Protein AF-A0A7S0PX82-F1 (afdb_monomer_lite)

InterPro domains:
  IPR027074 Integrator complex subunit 9 [PTHR46094] (52-122)
  IPR036866 Ribonuclease Z/Hydroxyacylglutathione hydrolase-like [G3DSA:3.60.15.10] (11-123)
  IPR036866 Ribonuclease Z/Hydroxyacylglutathione hydrolase-like [SSF56281] (13-122)

Sequence (123 aa):
RMEVKRHGARGCEFHVRGVRILCDYVAESDSLIKSLPLGALPTLDTSQQAERVLMCGDTPFLCSMPRLLLPHSELLDPRRIDAVLISSPQAMRALPLLTEYSTFRGQVFATLACLQLGAKLMP

pLDDT: mean 77.56, std 14.71, range [46.66, 95.0]

Organism: NCBI:txid221442

Radius of gyration: 17.95 Å; chains: 1; bounding box: 44×25×47 Å

Structure (mmCIF, N/CA/C/O backbone):
data_AF-A0A7S0PX82-F1
#
_entry.id   AF-A0A7S0PX82-F1
#
loop_
_atom_site.group_PDB
_atom_site.id
_atom_site.type_symbol
_atom_site.label_atom_id
_atom_site.label_alt_id
_atom_site.label_comp_id
_atom_site.label_asym_id
_atom_site.label_entity_id
_atom_site.label_seq_id
_atom_site.pdbx_PDB_ins_code
_atom_site.Cartn_x
_atom_site.Cartn_y
_atom_site.Cartn_z
_atom_site.occupancy
_atom_site.B_iso_or_equiv
_atom_site.auth_seq_id
_atom_site.auth_comp_id
_atom_site.auth_asym_id
_atom_site.auth_atom_id
_atom_site.pdbx_PDB_model_num
ATOM 1 N N . ARG A 1 1 ? -15.563 -13.705 14.606 1.00 81.56 1 ARG A N 1
ATOM 2 C CA . ARG A 1 1 ? -14.892 -14.630 13.666 1.00 81.56 1 ARG A CA 1
ATOM 3 C C . ARG A 1 1 ? -14.044 -13.780 12.730 1.00 81.56 1 ARG A C 1
ATOM 5 O O . ARG A 1 1 ? -14.527 -12.723 12.346 1.00 81.56 1 ARG A O 1
ATOM 12 N N . MET A 1 2 ? -12.792 -14.165 12.494 1.00 87.81 2 MET A N 1
ATOM 13 C CA . MET A 1 2 ? -11.880 -13.474 11.578 1.00 87.81 2 MET A CA 1
ATOM 14 C C . MET A 1 2 ? -11.746 -14.325 10.322 1.00 87.81 2 MET A C 1
ATOM 16 O O . MET A 1 2 ? -11.516 -15.528 10.436 1.00 87.81 2 MET A O 1
ATOM 20 N N . GLU A 1 3 ? -11.900 -13.706 9.160 1.00 91.56 3 GLU A N 1
ATOM 21 C CA . GLU A 1 3 ? -11.640 -14.337 7.867 1.00 91.56 3 GLU A CA 1
ATOM 22 C C . GLU A 1 3 ? -10.430 -13.670 7.224 1.00 91.56 3 GLU A C 1
ATOM 24 O O . GLU A 1 3 ? -10.219 -12.468 7.386 1.00 91.56 3 GLU A O 1
ATOM 29 N N . VAL A 1 4 ? -9.614 -14.464 6.536 1.00 90.00 4 VAL A N 1
ATOM 30 C CA . VAL A 1 4 ? -8.373 -13.995 5.918 1.00 90.00 4 VAL A CA 1
ATOM 31 C C . VAL A 1 4 ? -8.370 -14.420 4.461 1.00 90.00 4 VAL A C 1
ATOM 33 O O . VAL A 1 4 ? -8.478 -15.608 4.161 1.00 90.00 4 VAL A O 1
ATOM 36 N N . LYS A 1 5 ? -8.209 -13.452 3.561 1.00 87.69 5 LYS A N 1
ATOM 37 C CA . LYS A 1 5 ? -8.036 -13.668 2.125 1.00 87.69 5 LYS A CA 1
ATOM 38 C C . LYS A 1 5 ? -6.629 -13.228 1.730 1.00 87.69 5 LYS A C 1
ATOM 40 O O . LYS A 1 5 ? -6.201 -12.137 2.087 1.00 87.69 5 LYS A O 1
ATOM 45 N N . ARG A 1 6 ? -5.882 -14.076 1.021 1.00 83.88 6 ARG A N 1
ATOM 46 C CA . ARG A 1 6 ? -4.534 -13.733 0.535 1.00 83.88 6 ARG A CA 1
ATOM 47 C C . ARG A 1 6 ? -4.603 -13.146 -0.871 1.00 83.88 6 ARG A C 1
ATOM 49 O O . ARG A 1 6 ? -5.362 -13.636 -1.702 1.00 83.88 6 ARG A O 1
ATOM 56 N N . HIS A 1 7 ? -3.776 -12.136 -1.112 1.00 77.50 7 HIS A N 1
ATOM 57 C CA . HIS A 1 7 ? -3.632 -11.425 -2.378 1.00 77.50 7 HIS A CA 1
ATOM 58 C C . HIS A 1 7 ? -2.152 -11.469 -2.788 1.00 77.50 7 HIS A C 1
ATOM 60 O O . HIS A 1 7 ? -1.323 -10.708 -2.286 1.00 77.50 7 HIS A O 1
ATOM 66 N N . GLY A 1 8 ? -1.801 -12.412 -3.668 1.00 70.88 8 GLY A N 1
ATOM 67 C CA . GLY A 1 8 ? -0.417 -12.633 -4.104 1.00 70.88 8 GLY A CA 1
ATOM 68 C C . GLY A 1 8 ? 0.519 -13.121 -2.989 1.00 70.88 8 GLY A C 1
ATOM 69 O O . GLY A 1 8 ? 0.093 -13.773 -2.033 1.00 70.88 8 GLY A O 1
ATOM 70 N N . ALA A 1 9 ? 1.815 -12.821 -3.126 1.00 67.12 9 ALA A N 1
ATOM 71 C CA . ALA A 1 9 ? 2.851 -13.326 -2.224 1.00 67.12 9 ALA A CA 1
ATOM 72 C C . ALA A 1 9 ? 2.931 -12.581 -0.881 1.00 67.12 9 ALA A C 1
ATOM 74 O O . ALA A 1 9 ? 3.358 -13.164 0.117 1.00 67.12 9 ALA A O 1
ATOM 75 N N . ARG A 1 10 ? 2.559 -11.294 -0.843 1.00 74.25 10 ARG A N 1
ATOM 76 C CA . ARG A 1 10 ? 2.824 -10.423 0.317 1.00 74.25 10 ARG A CA 1
ATOM 77 C C . ARG A 1 10 ? 1.624 -9.628 0.823 1.00 74.25 10 ARG A C 1
ATOM 79 O O . ARG A 1 10 ? 1.788 -8.960 1.831 1.00 74.25 10 ARG A O 1
ATOM 86 N N . GLY A 1 11 ? 0.452 -9.725 0.190 1.00 83.12 11 GLY A N 1
ATOM 87 C CA . GLY A 1 11 ? -0.747 -9.017 0.636 1.00 83.12 11 GLY A CA 1
ATOM 88 C C . GLY A 1 11 ? -1.826 -9.912 1.224 1.00 83.12 11 GLY A C 1
ATOM 89 O O . GLY A 1 11 ? -2.011 -11.064 0.819 1.00 83.12 11 GLY A O 1
ATOM 90 N N . CYS A 1 12 ? -2.559 -9.383 2.199 1.00 88.62 12 CYS A N 1
ATOM 91 C CA . CYS A 1 12 ? -3.683 -10.081 2.810 1.00 88.62 12 CYS A CA 1
ATOM 92 C C . CYS A 1 12 ? -4.789 -9.128 3.263 1.00 88.62 12 CYS A C 1
ATOM 94 O O . CYS A 1 12 ? -4.545 -8.031 3.744 1.00 88.62 12 CYS A O 1
ATOM 96 N N . GLU A 1 13 ? -6.028 -9.568 3.111 1.00 91.31 13 GLU A N 1
ATOM 97 C CA . GLU A 1 13 ? -7.230 -8.873 3.544 1.00 91.31 13 GLU A CA 1
ATOM 98 C C . GLU A 1 13 ? -7.825 -9.625 4.735 1.00 91.31 13 GLU A C 1
ATOM 100 O O . GLU A 1 13 ? -8.086 -10.829 4.668 1.00 91.31 13 GLU A O 1
ATOM 105 N N . PHE A 1 14 ? -8.037 -8.905 5.828 1.00 92.50 14 PHE A N 1
ATOM 106 C CA . PHE A 1 14 ? -8.686 -9.390 7.033 1.00 92.50 14 PHE A CA 1
ATOM 107 C C . PHE A 1 14 ? -10.110 -8.864 7.082 1.00 92.50 14 PHE A C 1
ATOM 109 O O . PHE A 1 14 ? -10.336 -7.660 6.978 1.00 92.50 14 PHE A O 1
ATOM 116 N N . HIS A 1 15 ? -11.064 -9.757 7.318 1.00 93.94 15 HIS A N 1
ATOM 117 C CA . HIS A 1 15 ? -12.435 -9.388 7.626 1.00 93.94 15 HIS A CA 1
ATOM 118 C C . HIS A 1 15 ? -12.732 -9.698 9.092 1.00 93.94 15 HIS A C 1
ATOM 120 O O . HIS A 1 15 ? -12.756 -10.859 9.513 1.00 93.94 15 HIS A O 1
ATOM 126 N N . VAL A 1 16 ? -12.929 -8.650 9.893 1.00 93.19 16 VAL A N 1
ATOM 127 C CA . VAL A 1 16 ? -13.153 -8.755 11.339 1.00 93.19 16 VAL A CA 1
ATOM 128 C C . VAL A 1 16 ? -14.332 -7.879 11.727 1.00 93.19 16 VAL A C 1
ATOM 130 O O . VAL A 1 16 ? -14.272 -6.662 11.613 1.00 93.19 16 VAL A O 1
ATOM 133 N N . ARG A 1 17 ? -15.405 -8.497 12.242 1.00 91.25 17 ARG A N 1
ATOM 134 C CA . ARG A 1 17 ? -16.594 -7.784 12.760 1.00 91.25 17 ARG A CA 1
ATOM 135 C C . ARG A 1 17 ? -17.187 -6.774 11.757 1.00 91.25 17 ARG A C 1
ATOM 137 O O . ARG A 1 17 ? -17.616 -5.698 12.152 1.00 91.25 17 ARG A O 1
ATOM 144 N N . GLY A 1 18 ? -17.195 -7.117 10.468 1.00 89.38 18 GLY A N 1
ATOM 145 C CA . GLY A 1 18 ? -17.699 -6.242 9.405 1.00 89.38 18 GLY A CA 1
ATOM 146 C C . GLY A 1 18 ? -16.660 -5.280 8.821 1.00 89.38 18 GLY A C 1
ATOM 147 O O . GLY A 1 18 ? -16.881 -4.786 7.723 1.00 89.38 18 GLY A O 1
ATOM 148 N N . VAL A 1 19 ? -15.519 -5.085 9.486 1.00 93.12 19 VAL A N 1
ATOM 149 C CA . VAL A 1 19 ? -14.425 -4.218 9.026 1.00 93.12 19 VAL A CA 1
ATOM 150 C C . VAL A 1 19 ? -13.490 -4.998 8.109 1.00 93.12 19 VAL A C 1
ATOM 152 O O . VAL A 1 19 ? -13.172 -6.161 8.385 1.00 93.12 19 VAL A O 1
ATOM 155 N N . ARG A 1 20 ? -13.041 -4.367 7.023 1.00 94.00 20 ARG A N 1
ATOM 156 C CA . ARG A 1 20 ? -12.056 -4.917 6.087 1.00 94.00 20 ARG A CA 1
ATOM 157 C C . ARG A 1 20 ? -10.741 -4.168 6.188 1.00 94.00 20 ARG A C 1
ATOM 159 O O . ARG A 1 20 ? -10.668 -2.965 5.944 1.00 94.00 20 ARG A O 1
ATOM 166 N N . ILE A 1 21 ? -9.696 -4.909 6.523 1.00 94.12 21 ILE A N 1
ATOM 167 C CA . ILE A 1 21 ? -8.356 -4.374 6.722 1.00 94.12 21 ILE A CA 1
ATOM 168 C C . ILE A 1 21 ? -7.430 -5.024 5.707 1.00 94.12 21 ILE A C 1
ATOM 170 O O . ILE A 1 21 ? -7.272 -6.242 5.706 1.00 94.12 21 ILE A O 1
ATOM 174 N N . LEU A 1 22 ? -6.800 -4.223 4.858 1.00 92.19 22 LEU A N 1
ATOM 175 C CA . LEU A 1 22 ? -5.767 -4.688 3.943 1.00 92.19 22 LEU A CA 1
ATOM 176 C C . LEU A 1 22 ? -4.407 -4.545 4.619 1.00 92.19 22 LEU A C 1
ATOM 178 O O . LEU A 1 22 ? -3.997 -3.441 4.947 1.00 92.19 22 LEU A O 1
ATOM 182 N N . CYS A 1 23 ? -3.694 -5.638 4.828 1.00 91.31 23 CYS A N 1
ATOM 183 C CA . CYS A 1 23 ? -2.311 -5.607 5.277 1.00 91.31 23 CYS A CA 1
ATOM 184 C C . CYS A 1 23 ? -1.392 -5.874 4.092 1.00 91.31 23 CYS A C 1
ATOM 186 O O . CYS A 1 23 ? -1.545 -6.895 3.417 1.00 91.31 23 CYS A O 1
ATOM 188 N N . ASP A 1 24 ? -0.456 -4.949 3.894 1.00 87.50 24 ASP A N 1
ATOM 189 C CA . ASP A 1 24 ? 0.545 -4.926 2.835 1.00 87.50 24 ASP A CA 1
ATOM 190 C C . ASP A 1 24 ? -0.043 -5.043 1.422 1.00 87.50 24 ASP A C 1
ATOM 192 O O . ASP A 1 24 ? -0.458 -6.096 0.952 1.00 87.50 24 ASP A O 1
ATOM 196 N N . TYR A 1 25 ? -0.029 -3.942 0.678 1.00 79.88 25 TYR A N 1
ATOM 197 C CA . TYR A 1 25 ? -0.311 -3.963 -0.754 1.00 79.88 25 TYR A CA 1
ATOM 198 C C . TYR A 1 25 ? 1.011 -3.765 -1.485 1.00 79.88 25 TYR A C 1
ATOM 200 O O . TYR A 1 25 ? 1.512 -2.652 -1.584 1.00 79.88 25 TYR A O 1
ATOM 208 N N . VAL A 1 26 ? 1.648 -4.856 -1.909 1.00 76.62 26 VAL A N 1
ATOM 209 C CA . VAL A 1 26 ? 2.966 -4.789 -2.554 1.00 76.62 26 VAL A CA 1
ATOM 210 C C . VAL A 1 26 ? 2.785 -4.918 -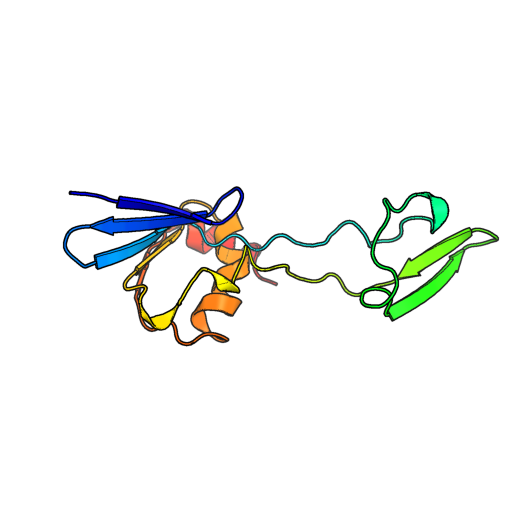4.055 1.00 76.62 26 VAL A C 1
ATOM 212 O O . VAL A 1 26 ? 2.346 -5.956 -4.536 1.00 76.62 26 VAL A O 1
ATOM 215 N N . ALA A 1 27 ? 3.159 -3.876 -4.789 1.00 72.44 27 ALA A N 1
ATOM 216 C CA . ALA A 1 27 ? 3.291 -3.951 -6.230 1.00 72.44 27 ALA A CA 1
ATOM 217 C C . ALA A 1 27 ? 4.648 -4.553 -6.567 1.00 72.44 27 ALA A C 1
ATOM 219 O O . ALA A 1 27 ? 5.686 -4.138 -6.038 1.00 72.44 27 ALA A O 1
ATOM 220 N N . GLU A 1 28 ? 4.634 -5.532 -7.454 1.00 69.62 28 GLU A N 1
ATOM 221 C CA . GLU A 1 28 ? 5.846 -6.138 -7.965 1.00 69.62 28 GLU A CA 1
ATOM 222 C C . GLU A 1 28 ? 6.361 -5.267 -9.107 1.00 69.62 28 GLU A C 1
ATOM 224 O O . GLU A 1 28 ? 5.608 -4.756 -9.929 1.00 69.62 28 GLU A O 1
ATOM 229 N N . SER A 1 29 ? 7.661 -5.002 -9.121 1.00 62.59 29 SER A N 1
ATOM 230 C CA . SER A 1 29 ? 8.268 -4.343 -10.272 1.00 62.59 29 SER A CA 1
ATOM 231 C C . SER A 1 29 ? 8.623 -5.425 -11.268 1.00 62.59 29 SER A C 1
ATOM 233 O O . SER A 1 29 ? 9.416 -6.306 -10.923 1.00 62.59 29 SER A O 1
ATOM 235 N N . ASP A 1 30 ? 8.100 -5.326 -12.487 1.00 60.53 30 ASP A N 1
ATOM 236 C CA . ASP A 1 30 ? 8.575 -6.142 -13.600 1.00 60.53 30 ASP A CA 1
ATOM 237 C C . ASP A 1 30 ? 9.960 -5.622 -14.008 1.00 60.53 30 ASP A C 1
ATOM 239 O O . ASP A 1 30 ? 10.147 -4.789 -14.893 1.00 60.53 30 ASP A O 1
ATOM 243 N N . SER A 1 31 ? 10.940 -5.981 -13.184 1.00 50.88 31 SER A N 1
ATOM 244 C CA . SER A 1 31 ? 12.303 -5.448 -13.219 1.00 50.88 31 SER A CA 1
ATOM 245 C C . SER A 1 31 ? 13.175 -6.215 -14.203 1.00 50.88 31 SER A C 1
ATOM 247 O O . SER A 1 31 ? 14.334 -5.849 -14.395 1.00 50.88 31 SER A O 1
ATOM 249 N N . LEU A 1 32 ? 12.658 -7.307 -14.772 1.00 50.69 32 LEU A N 1
ATOM 250 C CA . LEU A 1 32 ? 13.457 -8.227 -15.569 1.00 50.69 32 LEU A CA 1
ATOM 251 C C . LEU A 1 32 ? 13.842 -7.636 -16.923 1.00 50.69 32 LEU A C 1
ATOM 253 O O . LEU A 1 32 ? 14.847 -8.042 -17.495 1.00 50.69 32 LEU A O 1
ATOM 257 N N . ILE A 1 33 ? 13.159 -6.600 -17.400 1.00 51.44 33 ILE A N 1
ATOM 258 C CA . ILE A 1 33 ? 13.501 -5.978 -18.676 1.00 51.44 33 ILE A CA 1
ATOM 259 C C . ILE A 1 33 ? 14.283 -4.686 -18.431 1.00 51.44 33 ILE A C 1
ATOM 261 O O . ILE A 1 33 ? 13.828 -3.584 -18.719 1.00 51.44 33 ILE A O 1
ATOM 265 N N . LYS A 1 34 ? 15.487 -4.804 -17.862 1.00 51.53 34 LYS A N 1
ATOM 266 C CA . LYS A 1 34 ? 16.465 -3.701 -17.915 1.00 51.53 34 LYS A CA 1
ATOM 267 C C . LYS A 1 34 ? 17.500 -3.845 -19.023 1.00 51.53 34 LYS A C 1
ATOM 269 O O . LYS A 1 34 ? 18.163 -2.858 -19.318 1.00 51.53 34 LYS A O 1
ATOM 274 N N . SER A 1 35 ? 17.623 -5.020 -19.637 1.00 53.34 35 SER A N 1
ATOM 275 C CA . SER A 1 35 ? 18.365 -5.315 -20.880 1.00 53.34 35 SER A CA 1
ATOM 276 C C . SER A 1 35 ? 18.691 -6.810 -20.885 1.00 53.34 35 SER A C 1
ATOM 278 O O . SER A 1 35 ? 19.837 -7.215 -20.715 1.00 53.34 35 SER A O 1
ATOM 280 N N . LEU A 1 36 ? 17.681 -7.666 -21.038 1.00 55.75 36 LEU A N 1
ATOM 281 C CA . LEU A 1 36 ? 17.960 -9.073 -21.322 1.00 55.75 36 LEU A CA 1
ATOM 282 C C . LEU A 1 36 ? 18.195 -9.227 -22.830 1.00 55.75 36 LEU A C 1
ATOM 284 O O . LEU A 1 36 ? 17.455 -8.622 -23.617 1.00 55.75 36 LEU A O 1
ATOM 288 N N . PRO A 1 37 ? 19.211 -10.004 -23.248 1.00 57.22 37 PRO A N 1
ATOM 289 C CA . PRO A 1 37 ? 19.331 -10.390 -24.642 1.00 57.22 37 PRO A CA 1
ATOM 290 C C . PRO A 1 37 ? 18.071 -11.168 -25.027 1.00 57.22 37 PRO A C 1
ATOM 292 O O . PRO A 1 37 ? 17.562 -11.962 -24.234 1.00 57.22 37 PRO A O 1
ATOM 295 N N . LEU A 1 38 ? 17.562 -10.941 -26.237 1.00 59.59 38 LEU A N 1
ATOM 296 C CA . LEU A 1 38 ? 16.260 -11.454 -26.677 1.00 59.59 38 LEU A CA 1
ATOM 297 C C . LEU A 1 38 ? 16.125 -12.984 -26.515 1.00 59.59 38 LEU A C 1
ATOM 299 O O . LEU A 1 38 ? 15.033 -13.483 -26.275 1.00 59.59 38 LEU A O 1
ATOM 303 N N . GLY A 1 39 ? 17.242 -13.719 -26.581 1.00 58.41 39 GLY A N 1
ATOM 304 C CA . GLY A 1 39 ? 17.294 -15.173 -26.388 1.00 58.41 39 GLY A CA 1
ATOM 305 C C . GLY A 1 39 ? 17.278 -15.673 -24.934 1.00 58.41 39 GLY A C 1
ATOM 306 O O . GLY A 1 39 ? 17.230 -16.880 -24.731 1.00 58.41 39 GLY A O 1
ATOM 307 N N . ALA A 1 40 ? 17.336 -14.791 -23.928 1.00 57.12 40 ALA A N 1
ATOM 308 C CA . ALA A 1 40 ? 17.332 -15.153 -22.502 1.00 57.12 40 ALA A CA 1
ATOM 309 C C . ALA A 1 40 ? 15.996 -14.868 -21.792 1.00 57.12 40 ALA A C 1
ATOM 311 O O . ALA A 1 40 ? 15.870 -15.118 -20.593 1.00 57.12 40 ALA A O 1
ATOM 312 N N . LEU A 1 41 ? 15.006 -14.324 -22.503 1.00 54.47 41 LEU A N 1
ATOM 313 C CA . LEU A 1 41 ? 13.683 -14.074 -21.941 1.00 54.47 41 LEU A CA 1
ATOM 314 C C . LEU A 1 41 ? 12.916 -15.410 -21.852 1.00 54.47 41 LEU A C 1
ATOM 316 O O . LEU A 1 41 ? 12.767 -16.082 -22.876 1.00 54.47 41 LEU A O 1
ATOM 320 N N . PRO A 1 42 ? 12.415 -15.821 -20.667 1.00 51.34 42 PRO A N 1
ATOM 321 C CA . PRO A 1 42 ? 11.400 -16.870 -20.608 1.00 51.34 42 PRO A CA 1
ATOM 322 C C . PRO A 1 42 ? 10.205 -16.402 -21.440 1.00 51.34 42 PRO A C 1
ATOM 324 O O . PRO A 1 42 ? 9.976 -15.199 -21.500 1.00 51.34 42 PRO A O 1
ATOM 327 N N . THR A 1 43 ? 9.499 -17.326 -22.099 1.00 49.12 43 THR A N 1
ATOM 328 C CA . THR A 1 43 ? 8.359 -17.096 -23.010 1.00 49.12 43 THR A CA 1
ATOM 329 C C . THR A 1 43 ? 7.416 -15.995 -22.508 1.00 49.12 43 THR A C 1
ATOM 331 O O . THR A 1 43 ? 6.447 -16.260 -21.803 1.00 49.12 43 THR A O 1
ATOM 334 N N . LEU A 1 44 ? 7.747 -14.751 -22.833 1.00 50.41 44 LEU A N 1
ATOM 335 C CA . LEU A 1 44 ? 7.002 -13.555 -22.493 1.00 50.41 44 LEU A CA 1
ATOM 336 C C . LEU A 1 44 ? 6.193 -13.234 -23.734 1.00 50.41 44 LEU A C 1
ATOM 338 O O . LEU A 1 44 ? 6.765 -13.114 -24.823 1.00 50.41 44 LEU A O 1
ATOM 342 N N . ASP A 1 45 ? 4.876 -13.138 -23.563 1.00 46.66 45 ASP A N 1
ATOM 343 C CA . ASP A 1 45 ? 3.935 -12.736 -24.601 1.00 46.66 45 ASP A CA 1
ATOM 344 C C . ASP A 1 45 ? 4.396 -11.400 -25.193 1.00 46.66 45 ASP A C 1
ATOM 346 O O . ASP A 1 45 ? 4.180 -10.309 -24.660 1.00 46.66 45 ASP A O 1
ATOM 350 N N . THR A 1 46 ? 5.114 -11.504 -26.309 1.00 47.72 46 THR A N 1
ATOM 351 C CA . THR A 1 46 ? 5.994 -10.459 -26.850 1.00 47.72 46 THR A CA 1
ATOM 352 C C . THR A 1 46 ? 5.196 -9.276 -27.414 1.00 47.72 46 THR A C 1
ATOM 354 O O . THR A 1 46 ? 5.746 -8.237 -27.766 1.00 47.72 46 THR A O 1
ATOM 357 N N . SER A 1 47 ? 3.873 -9.417 -27.458 1.00 48.06 47 SER A N 1
ATOM 358 C CA . SER A 1 47 ? 2.924 -8.536 -28.127 1.00 48.06 47 SER A CA 1
ATOM 359 C C . SER A 1 47 ? 2.552 -7.275 -27.337 1.00 48.06 47 SER A C 1
ATOM 361 O O . SER A 1 47 ? 1.957 -6.377 -27.925 1.00 48.06 47 SER A O 1
ATOM 363 N N . GLN A 1 48 ? 2.844 -7.178 -26.029 1.00 48.75 48 GLN A N 1
ATOM 364 C CA . GLN A 1 48 ? 2.358 -6.049 -25.203 1.00 48.75 48 GLN A CA 1
ATOM 365 C C . GLN A 1 48 ? 3.408 -5.319 -24.348 1.00 48.75 48 GLN A C 1
ATOM 367 O O . GLN A 1 48 ? 3.076 -4.317 -23.709 1.00 48.75 48 GLN A O 1
ATOM 372 N N . GLN A 1 49 ? 4.661 -5.780 -24.320 1.00 52.72 49 GLN A N 1
ATOM 373 C CA . GLN A 1 49 ? 5.642 -5.316 -23.323 1.00 52.72 49 GLN A CA 1
ATOM 374 C C . GLN A 1 49 ? 6.903 -4.664 -23.906 1.00 52.72 49 GLN A C 1
ATOM 376 O O . GLN A 1 49 ? 7.623 -3.978 -23.184 1.00 52.72 49 GLN A O 1
ATOM 381 N N . ALA A 1 50 ? 7.162 -4.815 -25.204 1.00 54.41 50 ALA A N 1
ATOM 382 C CA . ALA A 1 50 ? 8.335 -4.244 -25.854 1.00 54.41 50 ALA A CA 1
ATOM 383 C C . ALA A 1 50 ? 8.021 -2.861 -26.438 1.00 54.41 50 ALA A C 1
ATOM 385 O O . ALA A 1 50 ? 7.341 -2.760 -27.455 1.00 54.41 50 ALA A O 1
ATOM 386 N N . GLU A 1 51 ? 8.530 -1.791 -25.826 1.00 62.31 51 GLU A N 1
ATOM 387 C CA . GLU A 1 51 ? 8.434 -0.458 -26.434 1.00 62.31 51 GLU A CA 1
ATOM 388 C C . GLU A 1 51 ? 9.426 -0.323 -27.594 1.00 62.31 51 GLU A C 1
ATOM 390 O O . GLU A 1 51 ? 9.074 0.237 -28.633 1.00 62.31 51 GLU A O 1
ATOM 395 N N . ARG A 1 52 ? 10.660 -0.840 -27.444 1.00 67.56 52 ARG A N 1
ATOM 396 C CA . ARG A 1 52 ? 11.711 -0.789 -28.477 1.00 67.56 52 ARG A CA 1
ATOM 397 C C . ARG A 1 52 ? 12.685 -1.970 -28.377 1.00 67.56 52 ARG A C 1
ATOM 399 O O . ARG A 1 52 ? 13.043 -2.402 -27.285 1.00 67.56 52 ARG A O 1
ATOM 406 N N . VAL A 1 53 ? 13.186 -2.435 -29.523 1.00 74.81 53 VAL A N 1
ATOM 407 C CA . VAL A 1 53 ? 14.340 -3.349 -29.604 1.00 74.81 53 VAL A CA 1
ATOM 408 C C . VAL A 1 53 ? 15.594 -2.520 -29.887 1.00 74.81 53 VAL A C 1
ATOM 410 O O . VAL A 1 53 ? 15.596 -1.694 -30.800 1.00 74.81 53 VAL A O 1
ATOM 413 N N . LEU A 1 54 ? 16.646 -2.710 -29.094 1.00 75.12 54 LEU A N 1
ATOM 414 C CA . LEU A 1 54 ? 17.942 -2.049 -29.253 1.00 75.12 54 LEU A CA 1
ATOM 415 C C . LEU A 1 54 ? 18.999 -3.074 -29.656 1.00 75.12 54 LEU A C 1
ATOM 417 O O . LEU A 1 54 ? 19.037 -4.166 -29.104 1.00 75.12 54 LEU A O 1
ATOM 421 N N . MET A 1 55 ? 19.882 -2.712 -30.581 1.00 76.56 55 MET A N 1
ATOM 422 C CA . MET A 1 55 ? 21.038 -3.539 -30.929 1.00 76.56 55 MET A CA 1
ATOM 423 C C . MET A 1 55 ? 22.254 -3.073 -30.130 1.00 76.56 55 MET A C 1
ATOM 425 O O . MET A 1 55 ? 22.578 -1.886 -30.137 1.00 76.56 55 MET A O 1
ATOM 429 N N . CYS A 1 56 ? 22.935 -3.998 -29.456 1.00 74.56 56 CYS A N 1
ATOM 430 C CA . CYS A 1 56 ? 24.254 -3.768 -28.872 1.00 74.56 56 CYS A CA 1
ATOM 431 C C . CYS A 1 56 ? 25.215 -4.791 -29.489 1.00 74.56 56 CYS A C 1
ATOM 433 O O . CYS A 1 56 ? 25.169 -5.980 -29.166 1.00 74.56 56 CYS A O 1
ATOM 435 N N . GLY A 1 57 ? 26.010 -4.340 -30.464 1.00 82.25 57 GLY A N 1
ATOM 436 C CA . GLY A 1 57 ? 26.679 -5.244 -31.405 1.00 82.25 57 GLY A CA 1
ATOM 437 C C . GLY A 1 57 ? 25.652 -6.075 -32.184 1.00 82.25 57 GLY A C 1
AT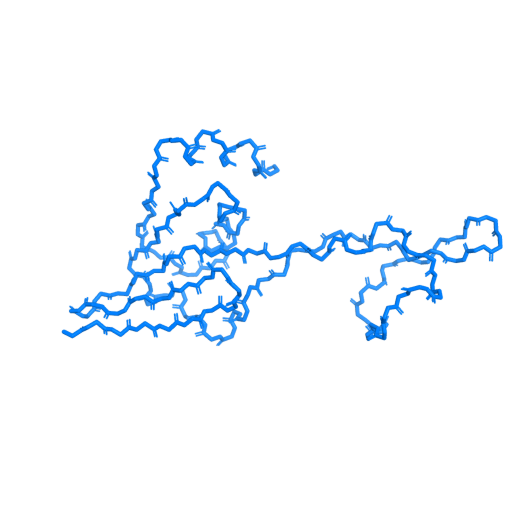OM 438 O O . GLY A 1 57 ? 24.635 -5.541 -32.623 1.00 82.25 57 GLY A O 1
ATOM 439 N N . ASP A 1 58 ? 25.881 -7.387 -32.273 1.00 79.50 58 ASP A N 1
ATOM 440 C CA . ASP A 1 58 ? 24.971 -8.348 -32.921 1.00 79.50 58 ASP A CA 1
ATOM 441 C C . ASP A 1 58 ? 23.881 -8.890 -31.980 1.00 79.50 58 ASP A C 1
ATOM 443 O O . ASP A 1 58 ? 23.110 -9.776 -32.347 1.00 79.50 58 ASP A O 1
ATOM 447 N N . THR A 1 59 ? 23.809 -8.384 -30.744 1.00 75.62 59 THR A N 1
ATOM 448 C CA . THR A 1 59 ? 22.865 -8.883 -29.741 1.00 75.62 59 THR A CA 1
ATOM 449 C C . THR A 1 59 ? 21.662 -7.943 -29.622 1.00 75.62 59 THR A C 1
ATOM 451 O O . THR A 1 59 ? 21.836 -6.774 -29.258 1.00 75.62 59 THR A O 1
ATOM 454 N N . PRO A 1 60 ? 20.436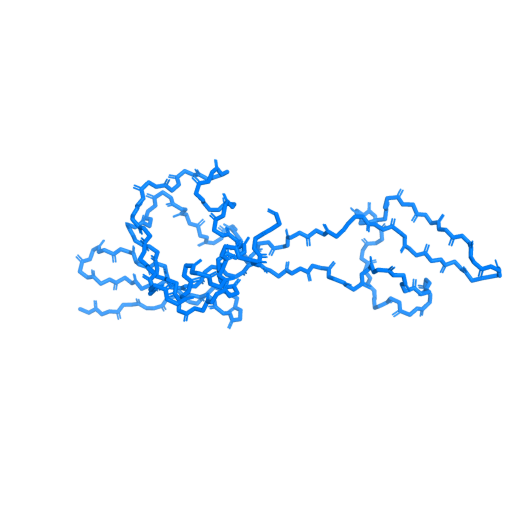 -8.421 -29.904 1.00 72.81 60 PRO A N 1
ATOM 455 C CA . PRO A 1 60 ? 19.220 -7.653 -29.687 1.00 72.81 60 PRO A CA 1
ATOM 456 C C . PRO A 1 60 ? 18.841 -7.649 -28.204 1.00 72.81 60 PRO A C 1
ATOM 458 O O . PRO A 1 60 ? 18.798 -8.691 -27.548 1.00 72.81 60 PRO A O 1
ATOM 461 N N . PHE A 1 61 ? 18.513 -6.471 -27.696 1.00 73.81 61 PHE A N 1
ATOM 462 C CA . PHE A 1 61 ? 18.048 -6.216 -26.342 1.00 73.81 61 PHE A CA 1
ATOM 463 C C . PHE A 1 61 ? 16.638 -5.645 -26.370 1.00 73.81 61 PHE A C 1
ATOM 465 O O . PHE A 1 61 ? 16.309 -4.795 -27.201 1.00 73.81 61 PHE A O 1
ATOM 472 N N . LEU A 1 62 ? 15.814 -6.073 -25.419 1.00 72.69 62 LEU A N 1
ATOM 473 C CA . LEU A 1 62 ? 14.505 -5.476 -25.201 1.00 72.69 62 LEU A CA 1
ATOM 474 C C . LEU A 1 62 ? 14.649 -4.255 -24.288 1.00 72.69 62 LEU A C 1
ATOM 476 O O . LEU A 1 62 ? 15.170 -4.363 -23.176 1.00 72.69 62 LEU A O 1
ATOM 480 N N . CYS A 1 63 ? 14.196 -3.096 -24.759 1.00 70.56 63 CYS A N 1
ATOM 481 C CA . CYS A 1 63 ? 14.129 -1.874 -23.974 1.00 70.56 63 CYS A CA 1
ATOM 482 C C . CYS A 1 63 ? 12.660 -1.528 -23.728 1.00 70.56 63 CYS A C 1
ATOM 484 O O . CYS A 1 63 ? 11.924 -1.167 -24.650 1.00 70.56 63 CYS A O 1
ATOM 486 N N . SER A 1 64 ? 12.233 -1.659 -22.476 1.00 70.19 64 SER A N 1
ATOM 487 C CA . SER A 1 64 ? 10.908 -1.255 -22.021 1.00 70.19 64 SER A CA 1
ATOM 488 C C . SER A 1 64 ? 11.034 -0.380 -20.787 1.00 70.19 64 SER A C 1
ATOM 490 O O . SER A 1 64 ? 11.934 -0.572 -19.965 1.00 70.19 64 SER A O 1
ATOM 492 N N . MET A 1 65 ? 10.096 0.545 -20.613 1.00 66.62 65 MET A N 1
ATOM 493 C CA . MET A 1 65 ? 9.945 1.211 -19.329 1.00 66.62 65 MET A CA 1
ATOM 494 C C . MET A 1 65 ? 9.567 0.191 -18.242 1.00 66.62 65 MET A C 1
ATOM 496 O O . MET A 1 65 ? 8.715 -0.670 -18.484 1.00 66.62 65 MET A O 1
ATOM 500 N N . PRO A 1 66 ? 10.176 0.259 -17.043 1.00 66.19 66 PRO A N 1
ATOM 501 C CA . PRO A 1 66 ? 9.806 -0.615 -15.939 1.00 66.19 66 PRO A CA 1
ATOM 502 C C . PRO A 1 66 ? 8.349 -0.358 -15.551 1.00 66.19 66 PRO A C 1
ATOM 504 O O . PRO A 1 66 ? 7.950 0.788 -15.334 1.00 66.19 66 PRO A O 1
ATOM 507 N N . ARG A 1 67 ? 7.557 -1.426 -15.439 1.00 66.38 67 ARG A N 1
ATOM 508 C CA . ARG A 1 67 ? 6.149 -1.340 -15.040 1.00 66.38 67 ARG A CA 1
ATOM 509 C C . ARG A 1 67 ? 5.967 -1.838 -13.612 1.00 66.38 67 ARG A C 1
ATOM 511 O O . ARG A 1 67 ? 6.600 -2.805 -13.183 1.00 66.38 67 ARG A O 1
ATOM 518 N N . LEU A 1 68 ? 5.100 -1.154 -12.871 1.00 69.81 68 LEU A N 1
ATOM 519 C CA . LEU A 1 68 ? 4.612 -1.633 -11.584 1.00 69.81 68 LEU A CA 1
ATOM 520 C C . LEU A 1 68 ? 3.422 -2.560 -11.857 1.00 69.81 68 LEU A C 1
ATOM 522 O O . LEU A 1 68 ? 2.395 -2.118 -12.368 1.00 69.81 68 LEU A O 1
ATOM 526 N N . LEU A 1 69 ? 3.567 -3.838 -11.532 1.00 70.31 69 LEU A N 1
ATOM 527 C CA . LEU A 1 69 ? 2.492 -4.816 -11.582 1.00 70.31 69 LEU A CA 1
ATOM 528 C C . LEU A 1 69 ? 1.775 -4.825 -10.235 1.00 70.31 69 LEU A C 1
ATOM 530 O O . LEU A 1 69 ? 2.369 -5.064 -9.181 1.00 70.31 69 LEU A O 1
ATOM 534 N N . LEU A 1 70 ? 0.478 -4.539 -10.271 1.00 70.75 70 LEU A N 1
ATOM 535 C CA . LEU A 1 70 ? -0.375 -4.640 -9.097 1.00 70.75 70 LEU A CA 1
ATOM 536 C C . LEU A 1 70 ? -0.734 -6.112 -8.844 1.00 70.75 70 LEU A C 1
ATOM 538 O O . LEU A 1 70 ? -1.059 -6.829 -9.793 1.00 70.75 70 LEU A O 1
ATOM 542 N N . PRO A 1 71 ? -0.713 -6.581 -7.587 1.00 66.81 71 PRO A N 1
ATOM 543 C CA . PRO A 1 71 ? -1.116 -7.945 -7.272 1.00 66.81 71 PRO A CA 1
ATOM 544 C C . PRO A 1 71 ? -2.616 -8.108 -7.542 1.00 66.81 71 PRO A C 1
ATOM 546 O O . PRO A 1 71 ? -3.399 -7.347 -6.985 1.00 66.81 71 PRO A O 1
ATOM 549 N N . HIS A 1 72 ? -2.993 -9.084 -8.385 1.00 63.62 72 HIS A N 1
ATOM 550 C CA . HIS A 1 72 ? -4.368 -9.522 -8.716 1.00 63.62 72 HIS A CA 1
ATOM 551 C C . HIS A 1 72 ? -5.470 -8.488 -8.403 1.00 63.62 72 HIS A C 1
ATOM 553 O O . HIS A 1 72 ? -6.384 -8.747 -7.615 1.00 63.62 72 HIS A O 1
ATOM 559 N N . SER A 1 73 ? -5.373 -7.302 -9.011 1.00 58.59 73 SER A N 1
ATOM 560 C CA . SER A 1 73 ? -6.247 -6.158 -8.726 1.00 58.59 73 SER A CA 1
ATOM 561 C C . SER A 1 73 ? -7.719 -6.450 -9.026 1.00 58.59 73 SER A C 1
ATOM 563 O O . SER A 1 73 ? -8.597 -5.865 -8.403 1.00 58.59 73 SER A O 1
ATOM 565 N N . GLU A 1 74 ? -7.998 -7.410 -9.909 1.00 59.06 74 GLU A N 1
ATOM 566 C CA . GLU A 1 74 ? -9.351 -7.875 -10.239 1.00 59.06 74 GLU A CA 1
ATOM 567 C C . GLU A 1 74 ? -10.091 -8.511 -9.046 1.00 59.06 74 GLU A C 1
ATOM 569 O O . GLU A 1 74 ? -11.319 -8.564 -9.032 1.00 59.06 74 GLU A O 1
ATOM 574 N N . LEU A 1 75 ? -9.368 -8.976 -8.018 1.00 65.25 75 LEU A N 1
ATOM 575 C CA . LEU A 1 75 ? -9.941 -9.645 -6.841 1.00 65.25 75 LEU A CA 1
ATOM 576 C C . LEU A 1 75 ? -10.072 -8.743 -5.607 1.00 65.25 75 LEU A C 1
ATOM 578 O O . LEU A 1 75 ? -10.611 -9.197 -4.583 1.00 65.25 75 LEU A O 1
ATOM 582 N N . LEU A 1 76 ? -9.577 -7.506 -5.690 1.00 79.69 76 LEU A N 1
ATOM 583 C CA . LEU A 1 76 ? -9.581 -6.523 -4.615 1.00 79.69 76 LEU A CA 1
ATOM 584 C C . LEU A 1 76 ? -10.496 -5.358 -5.003 1.00 79.69 76 LEU A C 1
ATOM 586 O O . LEU A 1 76 ? -10.215 -4.650 -5.959 1.00 79.69 76 LEU A O 1
ATOM 590 N N . ASP A 1 77 ? -11.569 -5.130 -4.242 1.00 86.31 77 ASP A N 1
ATOM 591 C CA . ASP A 1 77 ? -12.412 -3.934 -4.383 1.00 86.31 77 ASP A CA 1
ATOM 592 C C . ASP A 1 77 ? -11.953 -2.868 -3.370 1.00 86.31 77 ASP A C 1
ATOM 594 O O . ASP A 1 77 ? -12.303 -2.973 -2.187 1.00 86.31 77 ASP A O 1
ATOM 598 N N . PRO A 1 78 ? -11.195 -1.830 -3.787 1.00 86.31 78 PRO A N 1
ATOM 599 C CA . PRO A 1 78 ? -10.619 -0.841 -2.874 1.00 86.31 78 PRO A CA 1
ATOM 600 C C . PRO A 1 78 ? -11.675 -0.028 -2.123 1.00 86.31 78 PRO A C 1
ATOM 602 O O . PRO A 1 78 ? -11.386 0.528 -1.067 1.00 86.31 78 PRO A O 1
ATOM 605 N N . ARG A 1 79 ? -12.910 0.047 -2.647 1.00 89.50 79 ARG A N 1
ATOM 606 C CA . ARG A 1 79 ? -14.021 0.801 -2.034 1.00 89.50 79 ARG A CA 1
ATOM 607 C C . ARG A 1 79 ? -14.464 0.211 -0.712 1.00 89.50 79 ARG A C 1
ATOM 609 O O . ARG A 1 79 ? -15.018 0.921 0.117 1.00 89.50 79 ARG A O 1
ATOM 616 N N . ARG A 1 80 ? -14.288 -1.099 -0.554 1.00 90.56 80 ARG A N 1
ATOM 617 C CA . ARG A 1 80 ? -14.760 -1.839 0.615 1.00 90.56 80 ARG A CA 1
ATOM 618 C C . ARG A 1 80 ? -13.713 -1.916 1.717 1.00 90.56 80 ARG A C 1
ATOM 620 O O . ARG A 1 80 ? -14.005 -2.491 2.754 1.00 90.56 80 ARG A O 1
ATOM 627 N N . ILE A 1 81 ? -12.504 -1.416 1.478 1.00 92.62 81 ILE A N 1
ATOM 628 C CA . ILE A 1 81 ? -11.401 -1.479 2.434 1.00 92.62 81 ILE A CA 1
ATOM 629 C C . ILE A 1 81 ? -11.490 -0.262 3.348 1.00 92.62 81 ILE A C 1
ATOM 631 O O . ILE A 1 81 ? -11.408 0.876 2.886 1.00 92.62 81 ILE A O 1
ATOM 635 N N . ASP A 1 82 ? -11.620 -0.512 4.646 1.00 95.00 82 ASP A N 1
ATOM 636 C CA . ASP A 1 82 ? -11.760 0.536 5.658 1.00 95.00 82 ASP A CA 1
ATOM 637 C C . ASP A 1 82 ? -10.396 1.038 6.141 1.00 95.00 82 ASP A C 1
ATOM 639 O O . ASP A 1 82 ? -10.228 2.212 6.478 1.00 95.00 82 ASP A O 1
ATOM 643 N N . ALA A 1 83 ? -9.406 0.143 6.176 1.00 94.81 83 ALA A N 1
ATOM 644 C CA . ALA A 1 83 ? -8.066 0.457 6.644 1.00 94.81 83 ALA A CA 1
ATOM 645 C C . ALA A 1 83 ? -6.982 -0.316 5.890 1.00 94.81 83 ALA A C 1
ATOM 647 O O . ALA A 1 83 ? -7.171 -1.472 5.511 1.00 94.81 83 ALA A O 1
ATOM 648 N N . VAL A 1 84 ? -5.819 0.313 5.735 1.00 93.75 84 VAL A N 1
ATOM 649 C CA . VAL A 1 84 ? -4.600 -0.302 5.206 1.00 93.75 84 VAL A CA 1
ATOM 650 C C . VAL A 1 84 ? -3.537 -0.308 6.298 1.00 93.75 84 VAL A C 1
ATOM 652 O O . VAL A 1 84 ? -3.260 0.732 6.889 1.00 93.75 84 VAL A O 1
ATOM 655 N N . LEU A 1 85 ? -2.930 -1.460 6.559 1.00 94.38 85 LEU A N 1
ATOM 656 C CA . LEU A 1 85 ? -1.790 -1.624 7.455 1.00 94.38 85 LEU A CA 1
ATOM 657 C C . LEU A 1 85 ? -0.518 -1.828 6.633 1.00 94.38 85 LEU A C 1
ATOM 659 O O . LEU A 1 85 ? -0.457 -2.710 5.778 1.00 94.38 85 LEU A O 1
ATOM 663 N N . ILE A 1 86 ? 0.502 -1.026 6.921 1.00 92.69 86 ILE A N 1
ATOM 664 C CA . ILE A 1 86 ? 1.832 -1.137 6.324 1.00 92.69 86 ILE A CA 1
ATOM 665 C C . ILE A 1 86 ? 2.759 -1.812 7.336 1.00 92.69 86 ILE A C 1
ATOM 667 O O . ILE A 1 86 ? 3.122 -1.207 8.349 1.00 92.69 86 ILE A O 1
ATOM 671 N N . SER A 1 87 ? 3.156 -3.055 7.060 1.00 89.69 87 SER A N 1
ATOM 672 C CA . SER A 1 87 ? 4.095 -3.803 7.905 1.00 89.69 87 SER A CA 1
ATOM 673 C C . SER A 1 87 ? 5.555 -3.565 7.512 1.00 89.69 87 SER A C 1
ATOM 675 O O . SER A 1 87 ? 6.456 -3.711 8.339 1.00 89.69 87 SER A O 1
ATOM 677 N N . SER A 1 88 ? 5.800 -3.178 6.254 1.00 88.81 88 SER A N 1
ATOM 678 C CA . SER A 1 88 ? 7.143 -2.965 5.719 1.00 88.81 88 SER A CA 1
ATOM 679 C C . SER A 1 88 ? 7.230 -1.719 4.828 1.00 88.81 88 SER A C 1
ATOM 681 O O . SER A 1 88 ? 6.283 -1.414 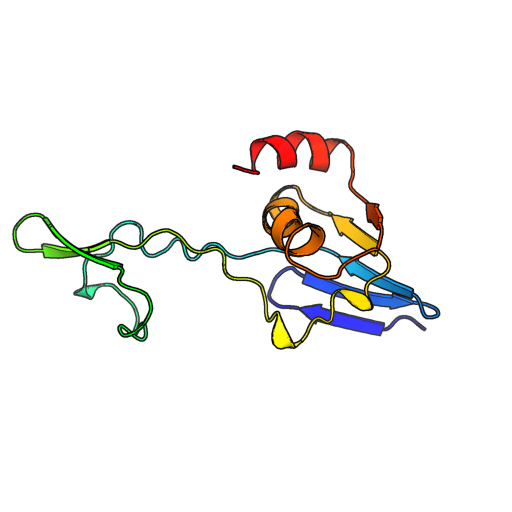4.100 1.00 88.81 88 SER A O 1
ATOM 683 N N . PRO A 1 89 ? 8.389 -1.031 4.780 1.00 88.62 89 PRO A N 1
ATOM 684 C CA . PRO A 1 89 ? 8.586 0.117 3.890 1.00 88.62 89 PRO A CA 1
ATOM 685 C C . PRO A 1 89 ? 8.372 -0.220 2.405 1.00 88.62 89 PRO A C 1
ATOM 687 O O . PRO A 1 89 ? 7.969 0.628 1.618 1.00 88.62 89 PRO A O 1
ATOM 690 N N . GLN A 1 90 ? 8.622 -1.474 2.011 1.00 84.62 90 GLN A N 1
ATOM 691 C CA . GLN A 1 90 ? 8.460 -1.944 0.632 1.00 84.62 90 GLN A CA 1
ATOM 692 C C . GLN A 1 90 ? 6.990 -1.955 0.194 1.00 84.62 90 GLN A C 1
ATOM 694 O O . GLN A 1 90 ? 6.699 -1.648 -0.961 1.00 84.62 90 GLN A O 1
ATOM 699 N N . ALA A 1 91 ? 6.067 -2.244 1.118 1.00 84.19 91 ALA A N 1
ATOM 700 C CA . ALA A 1 91 ? 4.629 -2.206 0.859 1.00 84.19 91 ALA A CA 1
ATOM 701 C C . ALA A 1 91 ? 4.103 -0.788 0.605 1.00 84.19 91 ALA A C 1
ATOM 703 O O . ALA A 1 91 ? 3.027 -0.623 0.039 1.00 84.19 91 ALA A O 1
ATOM 704 N N . MET A 1 92 ? 4.874 0.253 0.937 1.00 87.75 92 MET A N 1
ATOM 705 C CA . MET A 1 92 ? 4.481 1.618 0.603 1.00 87.75 92 MET A CA 1
ATOM 706 C C . MET A 1 92 ? 4.560 1.895 -0.907 1.00 87.75 92 MET A C 1
ATOM 708 O O . MET A 1 92 ? 3.821 2.741 -1.391 1.00 87.75 92 MET A O 1
ATOM 712 N N . ARG A 1 93 ? 5.359 1.163 -1.699 1.00 83.31 93 ARG A N 1
ATOM 713 C CA . ARG A 1 93 ? 5.528 1.458 -3.141 1.00 83.31 93 ARG A CA 1
ATOM 714 C C . ARG A 1 93 ? 4.234 1.392 -3.960 1.00 83.31 93 ARG A C 1
ATOM 716 O O . ARG A 1 93 ? 4.124 2.107 -4.948 1.00 83.31 93 ARG A O 1
ATOM 723 N N . ALA A 1 94 ? 3.266 0.561 -3.570 1.00 81.75 94 ALA A N 1
ATOM 724 C CA . ALA A 1 94 ? 1.966 0.492 -4.247 1.00 81.75 94 ALA A CA 1
ATOM 725 C C . ALA A 1 94 ? 0.916 1.427 -3.643 1.00 81.75 94 ALA A C 1
ATOM 727 O O . ALA A 1 94 ? -0.185 1.539 -4.181 1.00 81.75 94 ALA A O 1
ATOM 728 N N . LEU A 1 95 ? 1.229 2.070 -2.516 1.00 86.88 95 LEU A N 1
ATOM 729 C CA . LEU A 1 95 ? 0.286 2.904 -1.789 1.00 86.88 95 LEU A CA 1
ATOM 730 C C . LEU A 1 95 ? -0.269 4.045 -2.655 1.00 86.88 95 LEU A C 1
ATOM 732 O O . LEU A 1 95 ? -1.486 4.184 -2.647 1.00 86.88 95 LEU A O 1
ATOM 736 N N . PRO A 1 96 ? 0.526 4.770 -3.475 1.00 87.00 96 PRO A N 1
ATOM 737 C CA . PRO A 1 96 ? -0.010 5.830 -4.332 1.00 87.00 96 PRO A CA 1
ATOM 738 C C . PRO A 1 96 ? -1.032 5.301 -5.343 1.00 87.00 96 PRO A C 1
ATOM 740 O O . PRO A 1 96 ? -2.073 5.912 -5.558 1.00 87.00 96 PRO A O 1
ATOM 743 N N . LEU A 1 97 ? -0.801 4.109 -5.906 1.00 82.88 97 LEU A N 1
ATOM 744 C CA . LEU A 1 97 ? -1.756 3.462 -6.814 1.00 82.88 97 LEU A CA 1
ATOM 745 C C . LEU A 1 97 ? -3.078 3.135 -6.115 1.00 82.88 97 LEU A C 1
ATOM 747 O O . LEU A 1 97 ? -4.144 3.264 -6.712 1.00 82.88 97 LEU A O 1
ATOM 751 N N . LEU A 1 98 ? -3.015 2.747 -4.842 1.00 85.69 98 LEU A N 1
ATOM 752 C CA . LEU A 1 98 ? -4.200 2.489 -4.039 1.00 85.69 98 LEU A CA 1
ATOM 753 C C . LEU A 1 98 ? -4.892 3.788 -3.594 1.00 85.69 98 LEU A C 1
ATOM 755 O O . LEU A 1 98 ? -6.115 3.839 -3.593 1.00 85.69 98 LEU A O 1
ATOM 759 N N . THR A 1 99 ? -4.165 4.836 -3.211 1.00 88.19 99 THR A N 1
ATOM 760 C CA . THR A 1 99 ? -4.756 6.042 -2.602 1.00 88.19 99 THR A CA 1
ATOM 761 C C . THR A 1 99 ? -5.137 7.129 -3.603 1.00 88.19 99 THR A C 1
ATOM 763 O O . THR A 1 99 ? -6.103 7.845 -3.361 1.00 88.19 99 THR A O 1
ATOM 766 N N . GLU A 1 100 ? -4.402 7.271 -4.706 1.00 86.12 100 GLU A N 1
ATOM 767 C CA . GLU A 1 100 ? -4.605 8.344 -5.695 1.00 86.12 100 GLU A CA 1
ATOM 768 C C . GLU A 1 100 ? -5.373 7.857 -6.926 1.00 86.12 100 GLU A C 1
ATOM 770 O O . GLU A 1 100 ? -6.251 8.555 -7.430 1.00 86.12 100 GLU A O 1
ATOM 775 N N . TYR A 1 101 ? -5.073 6.642 -7.390 1.00 82.12 101 TYR A N 1
ATOM 776 C CA . TYR A 1 101 ? -5.608 6.091 -8.642 1.00 82.12 101 TYR A CA 1
ATOM 777 C C . TYR A 1 101 ? -6.714 5.052 -8.426 1.00 82.12 101 TYR A C 1
ATOM 779 O O . TYR A 1 101 ? -7.152 4.393 -9.369 1.00 82.12 101 TYR A O 1
ATOM 787 N N . SER A 1 102 ? -7.192 4.909 -7.189 1.00 83.81 102 SER A N 1
ATOM 788 C CA . SER A 1 102 ? -8.309 4.036 -6.847 1.00 83.81 102 SER A CA 1
ATOM 789 C C . SER A 1 102 ? -9.386 4.787 -6.064 1.00 83.81 102 SER A C 1
ATOM 791 O O . SER A 1 102 ? -9.242 5.945 -5.684 1.00 83.81 102 SER A O 1
ATOM 793 N N . THR A 1 103 ? -10.503 4.114 -5.812 1.00 88.94 103 THR A N 1
ATOM 794 C CA . THR A 1 103 ? -11.622 4.649 -5.027 1.00 88.94 103 THR A CA 1
ATOM 795 C C . THR A 1 103 ? -11.515 4.358 -3.525 1.00 88.94 103 THR A C 1
ATOM 797 O O . THR A 1 103 ? -12.526 4.396 -2.826 1.00 88.94 103 THR A O 1
ATOM 800 N N . PHE A 1 104 ? -10.321 4.036 -3.026 1.00 91.50 104 PHE A N 1
ATOM 801 C CA . PHE A 1 104 ? -10.067 3.864 -1.597 1.00 91.50 104 PHE A CA 1
ATOM 802 C C . PHE A 1 104 ? -10.313 5.174 -0.831 1.00 91.50 104 PHE A C 1
ATOM 804 O O . PHE A 1 104 ? -9.875 6.251 -1.235 1.00 91.50 104 PHE A O 1
ATOM 811 N N . ARG A 1 105 ? -11.036 5.081 0.289 1.00 92.81 105 ARG A N 1
ATOM 812 C CA . ARG A 1 105 ? -11.371 6.216 1.173 1.00 92.81 105 ARG A CA 1
ATOM 813 C C . ARG A 1 105 ? -11.077 5.931 2.649 1.00 92.81 105 ARG A C 1
ATOM 815 O O . ARG A 1 105 ? -11.453 6.725 3.506 1.00 92.81 105 ARG A O 1
ATOM 822 N N . GLY 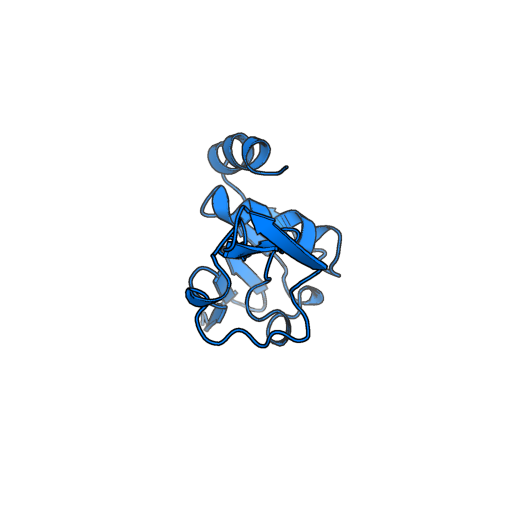A 1 106 ? -10.452 4.793 2.937 1.00 92.94 106 GLY A N 1
ATOM 823 C CA . GLY A 1 106 ? -10.131 4.367 4.291 1.00 92.94 106 GLY A CA 1
ATOM 824 C C . GLY A 1 106 ? -8.913 5.079 4.880 1.00 92.94 106 GLY A C 1
ATOM 825 O O . GLY A 1 106 ? -8.359 6.014 4.300 1.00 92.94 106 GLY A O 1
ATOM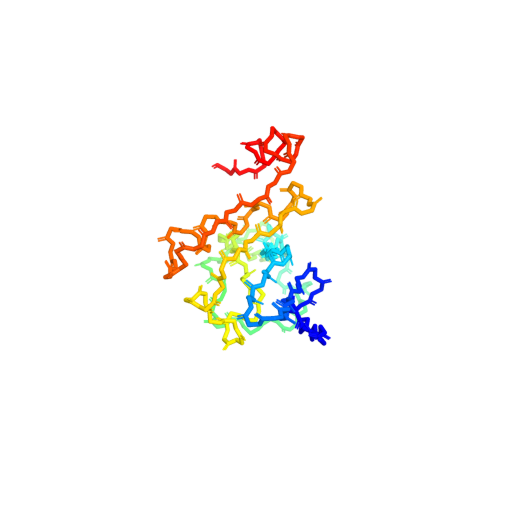 826 N N . GLN A 1 107 ? -8.472 4.604 6.043 1.00 94.75 107 GLN A N 1
ATOM 827 C CA . GLN A 1 107 ? -7.281 5.123 6.725 1.00 94.75 107 GLN A CA 1
ATOM 828 C C . GLN A 1 107 ? -6.052 4.250 6.483 1.00 94.75 107 GLN A C 1
ATOM 830 O O . GLN A 1 107 ? -6.146 3.029 6.393 1.00 94.75 107 GLN A O 1
ATOM 835 N N . VAL A 1 108 ? -4.879 4.876 6.418 1.00 94.06 108 VAL A N 1
ATOM 836 C CA . VAL A 1 108 ? -3.600 4.170 6.304 1.00 94.06 108 VAL A CA 1
ATOM 837 C C . VAL A 1 108 ? -2.874 4.246 7.640 1.00 94.06 108 VAL A C 1
ATOM 839 O O . VAL A 1 108 ? -2.632 5.329 8.167 1.00 94.06 108 VAL A O 1
ATOM 842 N N . PHE A 1 109 ? -2.501 3.087 8.165 1.00 95.00 109 PHE A N 1
ATOM 843 C CA . PHE A 1 109 ? -1.752 2.931 9.399 1.00 95.00 109 PHE A CA 1
ATOM 844 C C . PHE A 1 109 ? -0.368 2.372 9.084 1.00 95.00 109 PHE A C 1
ATOM 846 O O . PHE A 1 109 ? -0.221 1.329 8.446 1.00 95.00 109 PHE A O 1
ATOM 853 N N . ALA A 1 110 ? 0.659 3.063 9.562 1.00 94.19 110 ALA A N 1
ATOM 854 C CA . ALA A 1 110 ? 2.049 2.671 9.399 1.00 94.19 110 ALA A CA 1
ATOM 855 C C . ALA A 1 110 ? 2.837 3.063 10.648 1.00 94.19 110 ALA A C 1
ATOM 857 O O . ALA A 1 110 ? 2.502 4.031 11.335 1.00 94.19 110 ALA A O 1
ATOM 858 N N . THR A 1 111 ? 3.912 2.333 10.935 1.00 94.25 111 THR A N 1
ATOM 859 C CA . THR A 1 111 ? 4.868 2.764 11.959 1.00 94.25 111 THR A CA 1
ATOM 860 C C . THR A 1 111 ? 5.681 3.957 11.457 1.00 94.25 111 THR A C 1
ATOM 862 O O . THR A 1 111 ? 5.907 4.110 10.254 1.00 94.25 111 THR A O 1
ATOM 865 N N . LEU A 1 112 ? 6.184 4.785 12.379 1.00 94.75 112 LEU A N 1
ATOM 866 C CA . LEU A 1 112 ? 7.031 5.932 12.032 1.00 94.75 112 LEU A CA 1
ATOM 867 C C . LEU A 1 112 ? 8.251 5.519 11.190 1.00 94.75 112 LEU A C 1
ATOM 869 O O . LEU A 1 112 ? 8.586 6.188 10.215 1.00 94.75 112 LEU A O 1
ATOM 873 N N . ALA A 1 113 ? 8.874 4.384 11.523 1.00 91.88 113 ALA A N 1
ATOM 874 C CA . ALA A 1 113 ? 10.003 3.841 10.770 1.00 91.88 113 ALA A CA 1
ATOM 875 C C . ALA A 1 113 ? 9.620 3.479 9.324 1.00 91.88 113 ALA A C 1
ATOM 877 O O . ALA A 1 113 ? 10.381 3.768 8.400 1.00 91.88 113 ALA A O 1
ATOM 878 N N . CYS A 1 114 ? 8.431 2.898 9.111 1.00 92.00 114 CYS A N 1
ATOM 879 C CA . CYS A 1 114 ? 7.933 2.629 7.762 1.00 92.00 114 CYS A CA 1
ATOM 880 C C . CYS A 1 114 ? 7.738 3.919 6.972 1.00 92.00 114 CYS A C 1
ATOM 882 O O . CYS A 1 114 ? 8.187 3.974 5.836 1.00 92.00 114 CYS A O 1
ATOM 884 N N . LEU A 1 115 ? 7.164 4.966 7.573 1.00 90.88 115 LEU A N 1
ATOM 885 C CA . LEU A 1 115 ? 6.975 6.256 6.900 1.00 90.88 115 LEU A CA 1
ATOM 886 C C . LEU A 1 115 ? 8.309 6.895 6.490 1.00 90.88 115 LEU A C 1
ATOM 888 O O . LEU A 1 115 ? 8.469 7.309 5.345 1.00 90.88 115 LEU A O 1
ATOM 892 N N . GLN A 1 116 ? 9.286 6.933 7.400 1.00 92.12 116 GLN A N 1
ATOM 893 C CA . GLN A 1 116 ? 10.596 7.542 7.142 1.00 92.12 116 GLN A CA 1
ATOM 894 C C . GLN A 1 116 ? 11.392 6.810 6.055 1.00 92.12 116 GLN A C 1
ATOM 896 O O . GLN A 1 116 ? 12.048 7.449 5.233 1.00 92.12 116 GLN A O 1
ATOM 901 N N . LEU A 1 117 ? 11.362 5.474 6.055 1.00 91.75 117 LEU A N 1
ATOM 902 C CA . LEU A 1 117 ? 12.055 4.668 5.048 1.00 91.75 117 LEU A CA 1
ATOM 903 C C . LEU A 1 117 ? 11.276 4.613 3.733 1.00 91.75 117 LEU A C 1
ATOM 905 O O . LEU A 1 117 ? 11.869 4.717 2.665 1.00 91.75 117 LEU A O 1
ATOM 909 N N . GLY A 1 118 ? 9.954 4.482 3.803 1.00 87.69 118 GLY A N 1
ATOM 910 C CA . GLY A 1 118 ? 9.071 4.417 2.644 1.00 87.69 118 GLY A CA 1
ATOM 911 C C . GLY A 1 118 ? 9.100 5.697 1.821 1.00 87.69 118 GLY A C 1
ATOM 912 O O . GLY A 1 118 ? 9.191 5.613 0.602 1.00 87.69 118 GLY A O 1
ATOM 913 N N . ALA A 1 119 ? 9.162 6.866 2.467 1.00 87.38 119 ALA A N 1
ATOM 914 C CA . ALA A 1 119 ? 9.329 8.149 1.782 1.00 87.38 119 ALA A CA 1
ATOM 915 C C . ALA A 1 119 ? 10.615 8.232 0.938 1.00 87.38 119 ALA A C 1
ATOM 917 O O . ALA A 1 119 ? 10.664 8.989 -0.020 1.00 87.38 119 ALA A O 1
ATOM 918 N N . LYS A 1 120 ? 11.653 7.448 1.267 1.00 86.94 120 LYS A N 1
ATOM 919 C CA . LYS A 1 120 ? 12.894 7.358 0.474 1.00 86.94 120 LYS A CA 1
ATOM 920 C C . LYS A 1 120 ? 12.839 6.302 -0.635 1.00 86.94 120 LYS A C 1
ATOM 922 O O . LYS A 1 120 ? 13.714 6.279 -1.492 1.00 86.94 120 LYS A O 1
ATOM 927 N N . LEU A 1 121 ? 11.883 5.375 -0.562 1.00 78.44 121 LEU A N 1
ATOM 928 C CA . LEU A 1 121 ? 11.693 4.283 -1.525 1.00 78.44 121 LEU A CA 1
ATOM 929 C C . LEU A 1 121 ? 10.631 4.609 -2.579 1.00 78.44 121 LEU A C 1
ATOM 931 O O . LEU A 1 121 ? 10.551 3.928 -3.603 1.00 78.44 121 LEU A O 1
ATOM 935 N N . MET A 1 122 ? 9.792 5.600 -2.296 1.00 71.88 122 MET A N 1
ATOM 936 C CA . MET A 1 122 ? 8.882 6.198 -3.258 1.00 71.88 122 MET A CA 1
ATOM 937 C C . MET A 1 122 ? 9.689 7.113 -4.194 1.00 71.88 122 MET A C 1
ATOM 939 O O . MET A 1 122 ? 10.501 7.889 -3.688 1.00 71.88 122 MET A O 1
ATOM 943 N N . PRO A 1 123 ? 9.543 6.957 -5.522 1.00 58.22 123 PRO A N 1
ATOM 944 C CA . PRO A 1 123 ? 10.225 7.789 -6.511 1.00 58.22 123 PRO A CA 1
ATOM 945 C C . PRO A 1 123 ? 9.752 9.245 -6.487 1.00 58.22 123 PRO A C 1
ATOM 947 O O . PRO A 1 123 ? 8.611 9.493 -6.035 1.00 58.22 123 PRO A O 1
#

Secondary structure (DSSP, 8-state):
-EEEEEETTTEEEEEETTEEEEE--PPEEE-STTS-BGGGS-S--TTTT-SEEEEETTEEEEE---EEEPSSGGG--GGG--EEEE-SGGGGGGHHHHHTSS---SEEEE-HHHHHHHHHH--

Foldseek 3Di:
DWDWDDFPDFWIWIQDPQAIEIEFFAWDKPPVQPWDFPVPDDPDPPPPFAPDWDDDDPTITGDGDIDTHTGPVVVDQLLSHAEYEYPALNSLQCVCCSPPVHNHDHYYDYDPVSVVSNVVVHD